Protein AF-A0A8J8D6A7-F1 (afdb_monomer)

Foldseek 3Di:
DDDDPVQWFKKKWWKFFADPPDTPDIDIDIDTDNDFDWDWDDDPRMITIIGTFDCVCPPVRVVVVVVVNSVVYD

Nearest PDB structures (foldseek):
  6oaz-assembly1_E  TM=6.959E-01  e=2.169E-01  Homo sapiens
  6e7k-assembly2_D  TM=6.888E-01  e=1.762E+00  Homo sapiens
  6iom-assembly1_A  TM=4.989E-01  e=4.591E+00  Homo sapiens
  1ywh-assembly2_G  TM=4.541E-01  e=4.591E+00  Homo sapiens
  5ta0-assembly2_B  TM=2.941E-01  e=6.193E+00  Bacteroides uniformis

Secondary structure (DSSP, 8-state):
-PPPPTTPEEEEEEEEEEETTEEEEEEEEEEEESS---EEEEETTEEEEEEE--GGGHHHHHHHHHHHHHHHH-

Solvent-accessible surface area (backbone atoms only — not comparable to full-atom values): 4439 Å² total; per-residue (Å²): 133,82,81,76,64,92,79,46,36,42,23,45,36,38,42,37,30,45,62,89,94,40,79,79,44,76,49,78,47,82,46,74,33,86,55,88,54,78,47,76,51,74,58,94,50,34,38,39,40,33,38,63,56,58,78,90,50,46,72,61,44,55,50,53,52,52,52,50,55,50,62,74,76,105

pLDDT: mean 91.54, std 7.86, range [57.56, 97.56]

Sequence (74 aa):
MSEPPEGAVPHLVGILELMGDRITGMEVEVVFHDMERRLTFRDDHRVYFLVPVNPLEGVEGAYLRLQEVLGEVV

Radius of gyration: 12.79 Å; Cα contacts (8 Å, |Δi|>4): 125; chains: 1; bounding box: 27×25×38 Å

Structure (mmCIF, N/CA/C/O backbone):
data_AF-A0A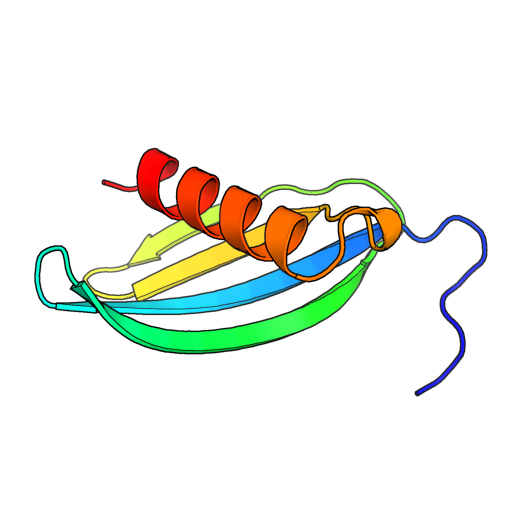8J8D6A7-F1
#
_entry.id   AF-A0A8J8D6A7-F1
#
loop_
_atom_site.group_PDB
_atom_site.id
_atom_site.type_symbol
_atom_site.label_atom_id
_atom_site.label_alt_id
_atom_site.label_comp_id
_atom_site.label_asym_id
_atom_site.label_entity_id
_atom_site.label_seq_id
_atom_site.pdbx_PDB_ins_code
_atom_site.Cartn_x
_atom_site.Cartn_y
_atom_site.Cartn_z
_atom_site.occupancy
_atom_site.B_iso_or_equiv
_atom_site.auth_seq_id
_atom_site.auth_comp_id
_atom_site.auth_asym_id
_atom_site.auth_atom_id
_atom_site.pdbx_PDB_model_num
ATOM 1 N N . MET A 1 1 ? 9.048 -15.997 -8.948 1.00 57.56 1 MET A N 1
ATOM 2 C CA . MET A 1 1 ? 8.039 -15.037 -9.436 1.00 57.56 1 MET A CA 1
ATOM 3 C C . MET A 1 1 ? 8.295 -14.831 -10.914 1.00 57.56 1 MET A C 1
ATOM 5 O O . MET A 1 1 ? 9.458 -14.721 -11.281 1.00 57.56 1 MET A O 1
ATOM 9 N N . SER A 1 2 ? 7.256 -14.889 -11.743 1.00 61.56 2 SER A N 1
ATOM 10 C CA . SER A 1 2 ? 7.340 -14.588 -13.177 1.00 61.56 2 SER A CA 1
ATOM 11 C C . SER A 1 2 ? 7.685 -13.110 -13.368 1.00 61.56 2 SER A C 1
ATOM 13 O O . SER A 1 2 ? 7.276 -12.292 -12.544 1.00 61.56 2 SER A O 1
ATOM 15 N N . GLU A 1 3 ? 8.434 -12.762 -14.414 1.00 71.38 3 GLU A N 1
ATOM 16 C CA . GLU A 1 3 ? 8.683 -11.354 -14.741 1.00 71.38 3 GLU A CA 1
ATOM 17 C C . GLU A 1 3 ? 7.351 -10.631 -15.007 1.00 71.38 3 GLU A C 1
ATOM 19 O O . GLU A 1 3 ? 6.448 -11.220 -15.617 1.00 71.38 3 GLU A O 1
ATOM 24 N N . PRO A 1 4 ? 7.184 -9.391 -14.515 1.00 76.81 4 PRO A N 1
ATOM 25 C CA . PRO A 1 4 ? 5.971 -8.631 -14.763 1.00 76.81 4 PRO A CA 1
ATOM 26 C C . PRO A 1 4 ? 5.842 -8.294 -16.258 1.00 76.81 4 PRO A C 1
ATOM 28 O O . PRO A 1 4 ? 6.857 -8.122 -16.936 1.00 76.81 4 PRO A O 1
ATOM 31 N N . PRO A 1 5 ? 4.610 -8.176 -16.786 1.00 79.44 5 PRO A N 1
ATOM 32 C CA . PRO A 1 5 ? 4.385 -7.738 -18.159 1.00 79.44 5 PRO A CA 1
ATOM 33 C C . PRO A 1 5 ? 5.050 -6.386 -18.444 1.00 79.44 5 PRO A C 1
ATOM 35 O O . PRO A 1 5 ? 5.127 -5.521 -17.568 1.00 79.44 5 PRO A O 1
ATOM 38 N N . GLU A 1 6 ? 5.488 -6.181 -19.685 1.00 80.25 6 GLU A N 1
ATOM 39 C CA . GLU A 1 6 ? 6.022 -4.892 -20.126 1.00 80.25 6 GLU A CA 1
ATOM 40 C C . GLU A 1 6 ? 4.968 -3.787 -19.924 1.00 80.25 6 GLU A C 1
ATOM 42 O O . GLU A 1 6 ? 3.819 -3.925 -20.343 1.00 80.25 6 GLU A O 1
ATOM 47 N N . GLY A 1 7 ? 5.349 -2.708 -19.234 1.00 83.31 7 GLY A N 1
ATOM 48 C CA . GLY A 1 7 ? 4.448 -1.602 -18.890 1.00 83.31 7 GLY A CA 1
ATOM 49 C C . GLY A 1 7 ? 3.570 -1.824 -17.654 1.00 83.31 7 GLY A C 1
ATOM 50 O O . GLY A 1 7 ? 2.750 -0.961 -17.347 1.00 83.31 7 GLY A O 1
ATOM 51 N N . ALA A 1 8 ? 3.728 -2.934 -16.927 1.00 91.19 8 ALA A N 1
ATOM 52 C CA . ALA A 1 8 ? 2.954 -3.156 -15.715 1.00 91.19 8 ALA A CA 1
ATOM 53 C C . ALA A 1 8 ? 3.350 -2.186 -14.589 1.00 91.19 8 ALA A C 1
ATOM 55 O O . ALA A 1 8 ? 4.528 -1.966 -14.302 1.00 91.19 8 ALA A O 1
ATOM 56 N N . VAL A 1 9 ? 2.341 -1.645 -13.915 1.00 94.69 9 VAL A N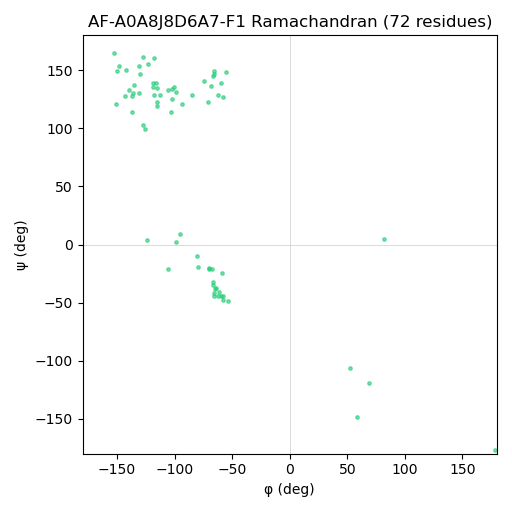 1
ATOM 57 C CA . VAL A 1 9 ? 2.488 -0.715 -12.800 1.00 94.69 9 VAL A CA 1
ATOM 58 C C . VAL A 1 9 ? 2.478 -1.505 -11.488 1.00 94.69 9 VAL A C 1
ATOM 60 O O . VAL A 1 9 ? 1.493 -2.196 -11.195 1.00 94.69 9 VAL A O 1
ATOM 63 N N . PRO A 1 10 ? 3.542 -1.429 -10.674 1.00 95.00 10 PRO A N 1
ATOM 64 C CA . PRO A 1 10 ? 3.573 -2.084 -9.378 1.00 95.00 10 PRO A CA 1
ATOM 65 C C . PRO A 1 10 ? 2.695 -1.335 -8.376 1.00 95.00 10 PRO A C 1
ATOM 67 O O . PRO A 1 10 ? 2.655 -0.106 -8.334 1.00 95.00 10 PRO A O 1
ATOM 70 N N . HIS A 1 11 ? 1.994 -2.102 -7.557 1.00 96.62 11 HIS A N 1
ATOM 71 C CA . HIS A 1 11 ? 1.123 -1.617 -6.503 1.00 96.62 11 HIS A CA 1
ATOM 72 C C . HIS A 1 11 ? 1.446 -2.342 -5.206 1.00 96.62 11 HIS A C 1
ATOM 74 O O . HIS A 1 11 ? 1.769 -3.531 -5.223 1.00 96.62 11 HIS A O 1
ATOM 80 N N . LEU A 1 12 ? 1.301 -1.642 -4.086 1.00 96.38 12 LEU A N 1
ATOM 81 C CA . LEU A 1 12 ? 1.157 -2.297 -2.796 1.00 96.38 12 LEU A CA 1
ATOM 82 C C . LEU A 1 12 ? -0.310 -2.649 -2.607 1.00 96.38 12 LEU A C 1
ATOM 84 O O . LEU A 1 12 ? -1.174 -1.782 -2.749 1.00 96.38 12 LEU A O 1
ATOM 88 N N . VAL A 1 13 ? -0.569 -3.904 -2.271 1.00 97.31 13 VAL A N 1
ATOM 89 C CA . VAL A 1 13 ? -1.876 -4.383 -1.828 1.00 97.31 13 VAL A CA 1
ATOM 90 C C . VAL A 1 13 ? -1.733 -4.922 -0.417 1.00 97.31 13 VAL A C 1
ATOM 92 O O . VAL A 1 13 ? -0.737 -5.576 -0.105 1.00 97.31 13 VAL A O 1
ATOM 95 N N . GLY A 1 14 ? -2.696 -4.640 0.450 1.00 97.31 14 GLY A N 1
ATOM 96 C CA . GLY A 1 14 ? -2.565 -5.093 1.821 1.00 97.31 14 GLY A CA 1
ATOM 97 C C . GLY A 1 14 ? -3.687 -4.703 2.756 1.00 97.31 14 GLY A C 1
ATOM 98 O O . GLY A 1 14 ? -4.693 -4.098 2.370 1.00 97.31 14 GLY A O 1
ATOM 99 N N . ILE A 1 15 ? -3.468 -5.086 4.010 1.00 97.56 15 ILE A N 1
ATOM 100 C CA . ILE A 1 15 ? -4.356 -4.848 5.140 1.00 97.56 15 ILE A CA 1
ATOM 101 C C . ILE A 1 15 ? -3.520 -4.280 6.287 1.00 97.56 15 ILE A C 1
ATOM 103 O O . ILE A 1 15 ? -2.483 -4.838 6.651 1.00 97.56 15 ILE A O 1
ATOM 107 N N . LEU A 1 16 ? -3.984 -3.179 6.872 1.00 96.25 16 LEU A N 1
ATOM 108 C CA . LEU A 1 16 ? -3.484 -2.647 8.137 1.00 96.25 16 LEU A CA 1
ATOM 109 C C . LEU A 1 16 ? -4.511 -2.932 9.231 1.00 96.25 16 LEU A C 1
ATOM 111 O O . LEU A 1 16 ? -5.695 -2.649 9.052 1.00 96.25 16 LEU A O 1
ATOM 115 N N . GLU A 1 17 ? -4.065 -3.448 10.371 1.00 96.69 17 GLU A N 1
ATOM 116 C CA . GLU A 1 17 ? -4.884 -3.567 11.579 1.00 96.69 17 GLU A CA 1
ATOM 117 C C . GLU A 1 17 ? -4.565 -2.412 12.531 1.00 96.69 17 GLU A C 1
ATOM 119 O O . GLU A 1 17 ? -3.395 -2.125 12.799 1.00 96.69 17 GLU A O 1
ATOM 124 N N . LEU A 1 18 ? -5.603 -1.750 13.039 1.00 94.50 18 LEU A N 1
ATOM 125 C CA . LEU A 1 18 ? -5.513 -0.566 13.886 1.00 94.50 18 LEU A CA 1
ATOM 126 C C . LEU A 1 18 ? -6.079 -0.835 15.283 1.00 94.50 18 LEU A C 1
ATOM 128 O O . LEU A 1 18 ? -7.153 -1.404 15.438 1.00 94.50 18 LEU A O 1
ATOM 132 N N . MET A 1 19 ? -5.413 -0.323 16.314 1.00 93.31 19 MET A N 1
ATOM 133 C CA . MET A 1 19 ? -5.963 -0.216 17.666 1.00 93.31 19 MET A CA 1
ATOM 134 C C . MET A 1 19 ? -5.851 1.238 18.123 1.00 93.31 19 MET A C 1
ATOM 136 O O . MET A 1 19 ? -4.784 1.693 18.536 1.00 93.31 19 MET A O 1
ATOM 140 N N . GLY A 1 20 ? -6.956 1.980 18.012 1.00 87.06 20 GLY A N 1
ATOM 141 C CA . GLY A 1 20 ? -6.934 3.437 18.133 1.00 87.06 20 GLY A CA 1
ATOM 142 C C . GLY A 1 20 ? -6.211 4.067 16.940 1.00 87.06 20 GLY A C 1
ATOM 143 O O . GLY A 1 20 ? -6.634 3.887 15.801 1.00 87.06 20 GLY A O 1
ATOM 144 N N . ASP A 1 21 ? -5.124 4.784 17.211 1.00 83.44 21 ASP A N 1
ATOM 145 C CA . ASP A 1 21 ? -4.251 5.452 16.236 1.00 83.44 21 ASP A CA 1
ATOM 146 C C . ASP A 1 21 ? -2.975 4.652 15.907 1.00 83.44 21 ASP A C 1
ATOM 148 O O . ASP A 1 21 ? -2.128 5.100 15.133 1.00 83.44 21 ASP A O 1
ATOM 152 N N . ARG A 1 22 ? -2.817 3.455 16.485 1.00 89.75 22 ARG A N 1
ATOM 153 C CA . ARG A 1 22 ? -1.646 2.597 16.277 1.00 89.75 22 ARG A CA 1
ATOM 154 C C . ARG A 1 22 ? -1.933 1.464 15.309 1.00 89.75 22 ARG A C 1
ATOM 156 O O . ARG A 1 22 ? -2.886 0.717 15.501 1.00 89.75 22 ARG A O 1
ATOM 163 N N . ILE A 1 23 ? -1.017 1.260 14.366 1.00 92.25 23 ILE A N 1
ATOM 164 C CA . ILE A 1 23 ? -0.944 0.029 13.574 1.00 92.25 23 ILE A CA 1
ATOM 165 C C . ILE A 1 23 ? -0.442 -1.104 14.477 1.00 92.25 23 ILE A C 1
ATOM 167 O O . ILE A 1 23 ? 0.634 -1.001 15.074 1.00 92.25 23 ILE A O 1
ATOM 171 N N . THR A 1 24 ? -1.222 -2.174 14.599 1.00 95.75 24 THR A N 1
ATOM 172 C CA . THR A 1 24 ? -0.883 -3.381 15.373 1.00 95.75 24 THR A CA 1
ATOM 173 C C . THR A 1 24 ? -0.517 -4.570 14.496 1.00 95.75 24 THR A C 1
ATOM 175 O O . THR A 1 24 ? 0.172 -5.472 14.965 1.00 95.75 24 THR A O 1
ATOM 178 N N . GLY A 1 25 ? -0.939 -4.556 13.233 1.00 95.81 25 GLY A N 1
ATOM 179 C CA . GLY A 1 25 ? -0.665 -5.599 12.253 1.00 95.81 25 GLY A CA 1
ATOM 180 C C . GLY A 1 25 ? -0.610 -5.014 10.849 1.00 95.81 25 GLY A C 1
ATOM 181 O O . GLY A 1 25 ? -1.249 -4.000 10.565 1.00 95.81 25 GLY A O 1
ATOM 182 N N . MET A 1 26 ? 0.193 -5.627 9.986 1.00 95.69 26 MET A N 1
ATOM 183 C CA . MET A 1 26 ? 0.358 -5.191 8.607 1.00 95.69 26 MET A CA 1
ATOM 184 C C . MET A 1 26 ? 0.707 -6.388 7.723 1.00 95.69 26 MET A C 1
ATOM 186 O O . MET A 1 26 ? 1.731 -7.038 7.930 1.00 95.69 26 MET A O 1
ATOM 190 N N . GLU A 1 27 ? -0.131 -6.630 6.722 1.00 96.75 27 GLU A N 1
ATOM 191 C CA . GLU A 1 27 ? 0.109 -7.576 5.634 1.00 96.75 27 GLU A CA 1
ATOM 192 C C . GLU A 1 27 ? 0.206 -6.778 4.337 1.00 96.75 27 GLU A C 1
ATOM 194 O O . GLU A 1 27 ? -0.709 -6.021 4.012 1.00 96.75 27 GLU A O 1
ATOM 199 N N . VAL A 1 28 ? 1.326 -6.903 3.620 1.00 95.12 28 VAL A N 1
ATOM 200 C CA . VAL A 1 28 ? 1.574 -6.154 2.381 1.00 95.12 28 VAL A CA 1
ATOM 201 C C . VAL A 1 28 ? 2.244 -7.052 1.363 1.00 95.12 28 VAL A C 1
ATOM 203 O O . VAL A 1 28 ? 3.246 -7.704 1.657 1.00 95.12 28 VAL A O 1
ATOM 206 N N . GLU A 1 29 ? 1.729 -7.012 0.145 1.00 95.50 29 GLU A N 1
ATOM 207 C CA . GLU A 1 29 ? 2.310 -7.660 -1.018 1.00 95.50 29 GLU A CA 1
ATOM 208 C C . GLU A 1 29 ? 2.474 -6.658 -2.161 1.00 95.50 29 GLU A C 1
ATOM 210 O O . 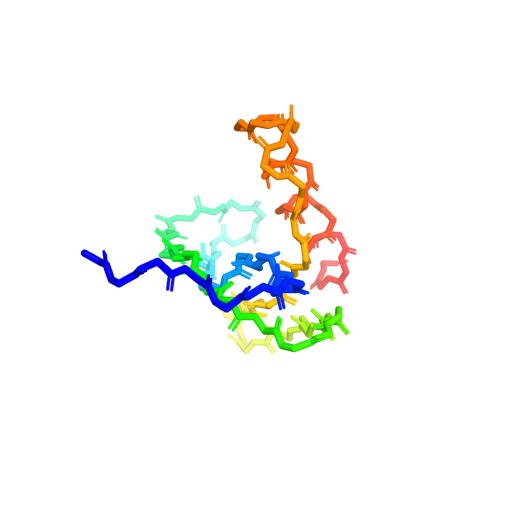GLU A 1 29 ? 1.852 -5.593 -2.190 1.00 95.50 29 GLU A O 1
ATOM 215 N N . VAL A 1 30 ? 3.327 -7.017 -3.121 1.00 93.69 30 VAL A N 1
ATOM 216 C CA . VAL A 1 30 ? 3.471 -6.277 -4.375 1.00 93.69 30 VAL A CA 1
ATOM 217 C C . VAL A 1 30 ? 2.735 -7.031 -5.469 1.00 93.69 30 VAL A C 1
ATOM 219 O O . VAL A 1 30 ? 3.025 -8.198 -5.731 1.00 93.69 30 VAL A O 1
ATOM 222 N N . VAL A 1 31 ? 1.825 -6.337 -6.145 1.00 94.62 31 VAL A N 1
ATOM 223 C CA . VAL A 1 31 ? 1.103 -6.845 -7.315 1.00 94.62 31 VAL A CA 1
ATOM 224 C C . VAL A 1 31 ? 1.316 -5.926 -8.510 1.00 94.62 31 VAL A C 1
ATOM 226 O O . VAL A 1 31 ? 1.620 -4.746 -8.360 1.00 94.62 31 VAL A O 1
ATOM 229 N N . PHE A 1 32 ? 1.169 -6.469 -9.715 1.00 94.19 32 PHE A N 1
ATOM 230 C CA . PHE A 1 32 ? 1.357 -5.732 -10.960 1.00 94.19 32 PHE A CA 1
ATOM 231 C C . PHE A 1 32 ? 0.020 -5.582 -11.683 1.00 94.19 32 PHE A C 1
ATOM 233 O O . PHE A 1 32 ? -0.676 -6.571 -11.911 1.00 94.19 32 PHE A O 1
ATOM 240 N N . HIS A 1 33 ? -0.320 -4.351 -12.056 1.00 93.06 33 HIS A N 1
ATOM 241 C CA . HIS A 1 33 ? -1.528 -4.025 -12.812 1.00 93.06 33 HIS A CA 1
ATOM 242 C C . HIS A 1 33 ? -1.186 -3.413 -14.169 1.00 93.06 33 HIS A C 1
ATOM 244 O O . HIS A 1 33 ? -0.093 -2.903 -14.385 1.00 93.06 33 HIS A O 1
ATOM 250 N N . ASP A 1 34 ? -2.149 -3.456 -15.082 1.00 92.44 34 ASP A N 1
ATOM 251 C CA . ASP A 1 34 ? -2.077 -2.854 -16.415 1.00 92.44 34 ASP A CA 1
ATOM 252 C C . ASP A 1 34 ? -2.110 -1.318 -16.398 1.00 92.44 34 ASP A C 1
ATOM 254 O O . ASP A 1 34 ? -1.693 -0.672 -17.355 1.00 92.44 34 ASP A O 1
ATOM 258 N N . MET A 1 35 ? -2.609 -0.732 -15.312 1.00 93.50 35 MET A N 1
ATOM 259 C CA . MET A 1 35 ? -2.728 0.708 -15.124 1.00 93.50 35 MET A CA 1
ATOM 260 C C . MET A 1 35 ? -2.682 1.076 -13.641 1.00 93.50 35 MET A C 1
ATOM 262 O O . MET A 1 35 ? -2.881 0.218 -12.779 1.00 93.50 35 MET A O 1
ATOM 266 N N . GLU A 1 36 ? -2.467 2.358 -13.347 1.00 94.50 36 GLU A N 1
ATOM 267 C CA . GLU A 1 36 ? -2.565 2.890 -11.987 1.00 94.50 36 GLU A CA 1
ATOM 268 C C . GLU A 1 36 ? -3.983 2.727 -11.428 1.00 94.50 36 GLU A C 1
ATOM 270 O O . GLU A 1 36 ? -4.975 3.121 -12.049 1.00 94.50 36 GLU A O 1
ATOM 275 N N . ARG A 1 37 ? -4.078 2.148 -10.231 1.00 94.31 37 ARG A N 1
ATOM 276 C CA . ARG A 1 37 ? -5.320 1.963 -9.483 1.00 94.31 37 ARG A CA 1
ATOM 277 C C . ARG A 1 37 ? -5.085 2.332 -8.028 1.00 94.31 37 ARG A C 1
ATOM 279 O O . ARG A 1 37 ? -4.154 1.843 -7.400 1.00 94.31 37 ARG A O 1
ATOM 286 N N . ARG A 1 38 ? 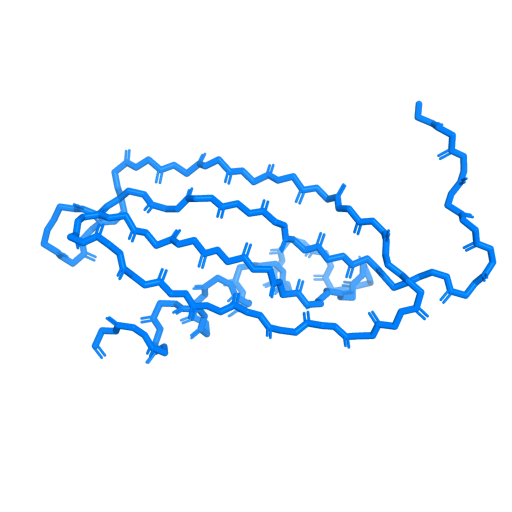-5.966 3.169 -7.483 1.00 96.19 38 ARG A N 1
ATOM 287 C CA . ARG A 1 38 ? -5.992 3.500 -6.057 1.00 96.19 38 ARG A CA 1
ATOM 288 C C . ARG A 1 38 ? -7.322 3.055 -5.463 1.00 96.19 38 ARG A C 1
ATOM 290 O O . ARG A 1 38 ? -8.376 3.393 -5.998 1.00 96.19 38 ARG A O 1
ATOM 297 N N . LEU A 1 39 ? -7.265 2.308 -4.370 1.00 95.50 39 LEU A N 1
ATOM 298 C CA . LEU A 1 39 ? -8.420 1.942 -3.565 1.00 95.50 39 LEU A CA 1
ATOM 299 C C . LEU A 1 39 ? -8.002 1.954 -2.102 1.00 95.50 39 LEU A C 1
ATOM 301 O O . LEU A 1 39 ? -7.047 1.275 -1.742 1.00 95.50 39 LEU A O 1
ATOM 305 N N . THR A 1 40 ? -8.758 2.663 -1.277 1.00 96.44 40 THR 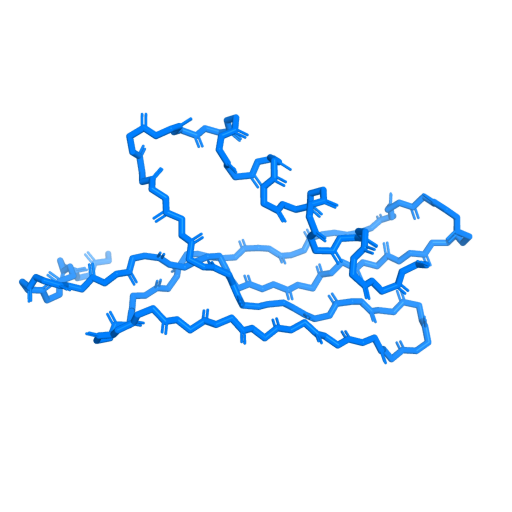A N 1
ATOM 306 C CA . THR A 1 40 ? -8.583 2.660 0.171 1.00 96.44 40 THR A CA 1
ATOM 307 C C . THR A 1 40 ? -9.961 2.575 0.805 1.00 96.44 40 THR A C 1
ATOM 309 O O . THR A 1 40 ? -10.848 3.355 0.457 1.00 96.44 40 THR A O 1
ATOM 312 N N . PHE A 1 41 ? -10.176 1.623 1.710 1.00 95.25 41 PHE A N 1
ATOM 313 C CA . PHE A 1 41 ? -11.403 1.580 2.500 1.00 95.25 41 PHE A CA 1
ATOM 314 C C . PHE A 1 41 ? -11.153 1.005 3.887 1.00 95.25 41 PHE A C 1
ATOM 316 O O . PHE A 1 41 ? -10.228 0.223 4.112 1.00 95.25 41 PHE A O 1
ATOM 323 N N . ARG A 1 42 ? -12.008 1.408 4.823 1.00 95.19 42 ARG A N 1
ATOM 324 C CA . ARG A 1 42 ? -11.939 1.010 6.222 1.00 95.19 42 ARG A CA 1
ATOM 325 C C . ARG A 1 42 ? -13.160 0.188 6.601 1.00 95.19 42 ARG A C 1
ATOM 327 O O . ARG A 1 42 ? -14.284 0.580 6.298 1.00 95.19 42 ARG A O 1
ATOM 334 N N . ASP A 1 43 ? -12.914 -0.910 7.299 1.00 95.38 43 ASP A N 1
ATOM 335 C CA . ASP A 1 43 ? -13.926 -1.738 7.947 1.00 95.38 43 ASP A CA 1
ATOM 336 C C . ASP A 1 43 ? -13.522 -1.924 9.413 1.00 95.38 43 ASP A C 1
ATOM 338 O O . ASP A 1 43 ? -12.581 -2.655 9.727 1.00 95.38 43 ASP A O 1
ATOM 342 N N . ASP A 1 44 ? -14.184 -1.180 10.301 1.00 94.31 44 ASP A N 1
ATOM 343 C CA . ASP A 1 44 ? -13.892 -1.131 11.737 1.00 94.31 44 ASP A CA 1
ATOM 344 C C . ASP A 1 44 ? -12.405 -0.829 12.046 1.00 94.31 44 ASP A C 1
ATOM 346 O O . ASP A 1 44 ? -11.930 0.304 11.867 1.00 94.31 44 ASP A O 1
ATOM 350 N N . HIS A 1 45 ? -11.659 -1.841 12.491 1.00 95.00 45 HIS A N 1
ATOM 351 C CA . HIS A 1 45 ? -10.248 -1.770 12.862 1.00 95.00 45 HIS A CA 1
ATOM 352 C C . HIS A 1 45 ? -9.299 -2.189 11.729 1.00 95.00 45 HIS A C 1
ATOM 354 O O . HIS A 1 45 ? -8.102 -2.338 11.960 1.00 95.00 45 HIS A O 1
ATOM 360 N N . ARG A 1 46 ? -9.805 -2.393 10.508 1.00 96.50 46 ARG A N 1
ATOM 361 C CA . ARG A 1 46 ? -9.017 -2.830 9.351 1.00 96.50 46 ARG A CA 1
ATOM 362 C C . ARG A 1 46 ? -9.058 -1.805 8.230 1.00 96.50 46 ARG A C 1
ATOM 364 O O . ARG A 1 46 ? -10.122 -1.300 7.880 1.00 96.50 46 ARG A O 1
ATOM 371 N N . VAL A 1 47 ? -7.899 -1.526 7.646 1.00 96.88 47 VAL A N 1
ATOM 372 C CA . VAL A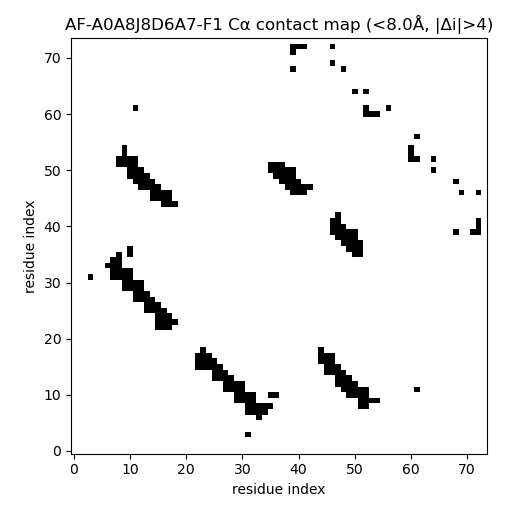 1 47 ? -7.748 -0.671 6.464 1.00 96.88 47 VAL A CA 1
ATOM 373 C C . VAL A 1 47 ? -7.230 -1.523 5.324 1.00 96.88 47 VAL A C 1
ATOM 375 O O . VAL A 1 47 ? -6.140 -2.079 5.412 1.00 96.88 47 VAL A O 1
ATOM 378 N N . TYR A 1 48 ? -8.008 -1.612 4.256 1.00 97.50 48 TYR A N 1
ATOM 379 C CA . TYR A 1 48 ? -7.645 -2.318 3.037 1.00 97.50 48 TYR A CA 1
ATOM 380 C C . TYR A 1 48 ? -7.180 -1.301 2.013 1.00 97.50 48 TYR A C 1
ATOM 382 O O . TYR A 1 48 ? -7.826 -0.262 1.830 1.00 97.50 48 TYR A O 1
ATOM 390 N N . PHE A 1 49 ? -6.082 -1.604 1.332 1.00 97.19 49 PHE A N 1
ATOM 391 C CA . PHE A 1 49 ? -5.519 -0.680 0.366 1.00 97.19 49 PHE A CA 1
ATOM 392 C C . PHE A 1 49 ? -4.958 -1.380 -0.870 1.00 97.19 49 PHE A C 1
ATOM 394 O O . PHE A 1 49 ? -4.478 -2.513 -0.822 1.00 97.19 49 PHE A O 1
ATOM 401 N N . LEU A 1 50 ? -5.017 -0.651 -1.979 1.00 97.38 50 LEU A N 1
ATOM 402 C CA . LEU A 1 50 ? -4.304 -0.891 -3.223 1.00 97.38 50 LEU A CA 1
ATOM 403 C C . LEU A 1 50 ? -3.786 0.466 -3.693 1.00 97.38 50 LEU A C 1
ATOM 405 O O . LEU A 1 50 ? -4.589 1.341 -4.013 1.00 97.38 50 LEU A O 1
ATOM 409 N N . VAL A 1 51 ? -2.470 0.660 -3.726 1.00 97.00 51 VAL A N 1
ATOM 410 C CA . VAL A 1 51 ? -1.866 1.945 -4.108 1.00 97.00 51 VAL A CA 1
ATOM 411 C C . VAL A 1 51 ? -0.694 1.746 -5.061 1.00 97.00 51 VAL A C 1
ATOM 413 O O . VAL A 1 51 ? 0.115 0.844 -4.830 1.00 97.00 51 VAL A O 1
ATOM 416 N N . PRO A 1 52 ? -0.569 2.562 -6.125 1.00 95.94 52 PRO A N 1
ATOM 417 C CA . PRO A 1 52 ? 0.569 2.473 -7.027 1.00 95.94 52 PRO A CA 1
ATOM 418 C C . PRO A 1 52 ? 1.847 2.885 -6.295 1.00 95.94 52 PRO A C 1
ATOM 420 O O . PRO A 1 52 ? 1.838 3.785 -5.449 1.00 95.94 52 PRO A O 1
ATOM 423 N N . VAL A 1 53 ? 2.956 2.239 -6.642 1.00 95.38 53 VAL A N 1
ATOM 424 C CA . VAL A 1 53 ? 4.282 2.555 -6.106 1.00 95.38 53 VAL A CA 1
ATOM 425 C C . VAL A 1 53 ? 5.308 2.699 -7.210 1.00 95.38 53 VAL A C 1
ATOM 427 O O . VAL A 1 53 ? 5.196 2.100 -8.274 1.00 95.38 53 VAL A O 1
ATOM 430 N N . ASN A 1 54 ? 6.348 3.478 -6.935 1.00 92.81 54 ASN A N 1
ATOM 431 C CA . ASN A 1 54 ? 7.525 3.554 -7.780 1.00 92.81 54 ASN A CA 1
ATOM 432 C C . ASN A 1 54 ? 8.662 2.750 -7.125 1.00 92.81 54 ASN A C 1
ATOM 434 O O . ASN A 1 54 ? 9.161 3.160 -6.076 1.00 92.81 54 ASN A O 1
ATOM 438 N N . PRO A 1 55 ? 9.126 1.639 -7.726 1.00 89.69 55 PRO A N 1
ATOM 439 C CA . PRO A 1 55 ? 10.210 0.838 -7.158 1.00 89.69 55 PRO A CA 1
ATOM 440 C C . PRO A 1 55 ? 11.518 1.616 -6.966 1.00 89.69 55 PRO A C 1
ATOM 442 O O . PRO A 1 55 ? 12.324 1.247 -6.114 1.00 89.69 55 PRO A O 1
ATOM 445 N N . LEU A 1 56 ? 11.733 2.697 -7.728 1.00 93.00 56 LEU A N 1
ATOM 446 C CA . LEU A 1 56 ? 12.923 3.547 -7.616 1.00 93.00 56 LEU A CA 1
ATOM 447 C C . LEU A 1 56 ? 12.948 4.377 -6.323 1.00 93.00 56 LEU A C 1
ATOM 449 O O . LEU A 1 56 ? 14.019 4.808 -5.909 1.00 93.00 56 LEU A O 1
ATOM 453 N N . GLU A 1 57 ? 11.798 4.581 -5.676 1.00 93.00 57 GLU A N 1
ATOM 454 C CA . GLU A 1 57 ? 11.694 5.264 -4.376 1.00 93.00 57 GLU A CA 1
ATOM 455 C C . GLU A 1 57 ? 12.037 4.331 -3.200 1.00 93.00 57 GLU A C 1
ATOM 457 O O . GLU A 1 57 ? 12.186 4.774 -2.060 1.00 93.00 57 GLU A O 1
ATOM 462 N N . GLY A 1 58 ? 12.172 3.027 -3.463 1.00 91.25 58 GLY A N 1
ATOM 463 C CA . GLY A 1 58 ? 12.517 2.028 -2.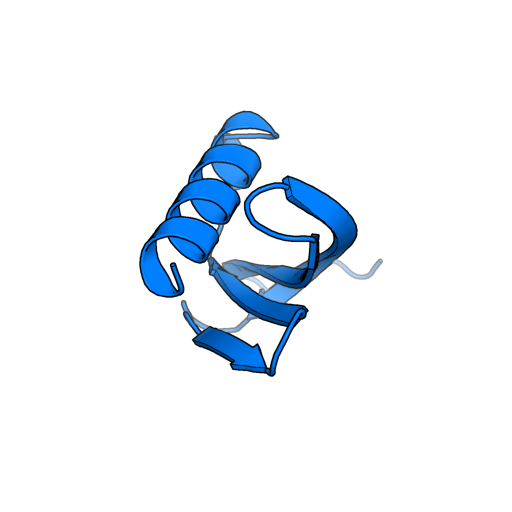461 1.00 91.25 58 GLY A CA 1
ATOM 464 C C . GLY A 1 58 ? 11.523 1.964 -1.296 1.00 91.25 58 GLY A C 1
ATOM 465 O O . GLY A 1 58 ? 10.321 2.185 -1.443 1.00 91.25 58 GLY A O 1
ATOM 466 N N . VAL A 1 59 ? 12.041 1.628 -0.113 1.00 91.12 59 VAL A N 1
ATOM 467 C CA . VAL A 1 59 ? 11.233 1.447 1.107 1.00 91.12 59 VAL A CA 1
ATOM 468 C C . VAL A 1 59 ? 10.601 2.761 1.576 1.00 91.12 59 VAL A C 1
ATOM 470 O O . VAL A 1 59 ? 9.501 2.753 2.121 1.00 91.12 59 VAL A O 1
ATOM 473 N N . GLU A 1 60 ? 11.268 3.892 1.347 1.00 93.81 60 GLU A N 1
ATOM 474 C CA . GLU A 1 60 ? 10.764 5.209 1.742 1.00 93.81 60 GLU A CA 1
ATOM 475 C C . GLU A 1 60 ? 9.501 5.585 0.960 1.00 93.81 60 GLU A C 1
ATOM 477 O O . GLU A 1 60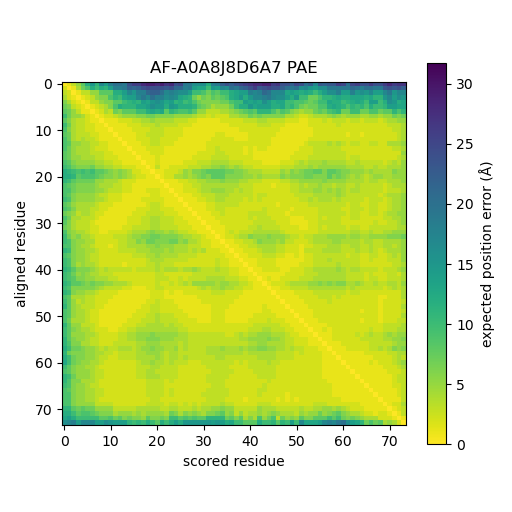 ? 8.510 5.991 1.566 1.00 93.81 60 GLU A O 1
ATOM 482 N N . GLY A 1 61 ? 9.486 5.354 -0.358 1.00 93.69 61 GLY A N 1
ATOM 483 C CA . GLY A 1 61 ? 8.284 5.555 -1.172 1.00 93.69 61 GLY A CA 1
ATOM 484 C C . GLY A 1 61 ? 7.108 4.710 -0.685 1.00 93.69 61 GLY A C 1
ATOM 485 O O . GLY A 1 61 ? 6.002 5.219 -0.512 1.00 93.69 61 GLY A O 1
ATOM 486 N N . ALA A 1 62 ? 7.355 3.434 -0.369 1.00 92.69 62 ALA A N 1
ATOM 487 C CA . ALA A 1 62 ? 6.333 2.556 0.201 1.00 92.69 62 ALA A CA 1
ATOM 488 C C . ALA A 1 62 ? 5.783 3.095 1.533 1.00 92.69 62 ALA A C 1
ATOM 490 O O . ALA A 1 62 ? 4.569 3.121 1.736 1.00 92.69 62 ALA A O 1
ATOM 491 N N . TYR A 1 63 ? 6.660 3.572 2.420 1.00 92.75 63 TYR A N 1
ATOM 492 C CA . TYR A 1 63 ? 6.263 4.149 3.702 1.00 92.75 63 TYR A CA 1
ATOM 493 C C . TYR A 1 63 ? 5.389 5.400 3.532 1.00 92.75 63 TYR A C 1
ATOM 495 O O . TYR A 1 63 ? 4.345 5.506 4.176 1.00 92.75 63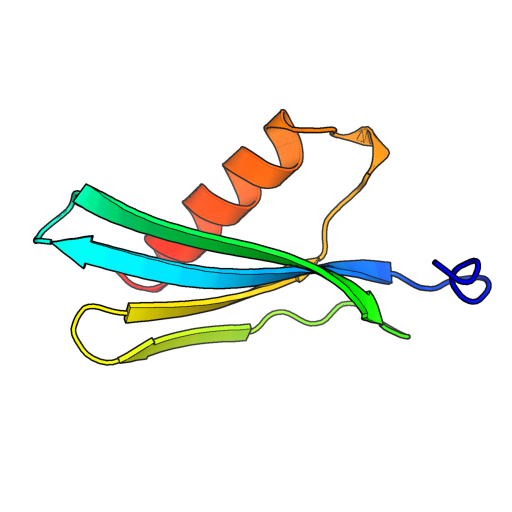 TYR A O 1
ATOM 503 N N . LEU A 1 64 ? 5.756 6.311 2.625 1.00 94.31 64 LEU A N 1
ATOM 504 C CA . LEU A 1 64 ? 4.961 7.507 2.326 1.00 94.31 64 LEU A CA 1
ATOM 505 C C . LEU A 1 64 ? 3.568 7.151 1.789 1.00 94.31 64 LEU A C 1
ATOM 507 O O . LEU A 1 64 ? 2.579 7.742 2.220 1.00 94.31 64 LEU A O 1
ATOM 511 N N . ARG A 1 65 ? 3.454 6.139 0.917 1.00 94.31 65 ARG A N 1
ATOM 512 C CA . ARG A 1 65 ? 2.142 5.678 0.429 1.00 94.31 65 ARG A CA 1
ATOM 513 C C . ARG A 1 65 ? 1.270 5.094 1.534 1.00 94.31 65 ARG A C 1
ATOM 515 O O . ARG A 1 65 ? 0.070 5.346 1.541 1.00 94.31 65 ARG A O 1
ATOM 522 N N . LEU A 1 66 ? 1.847 4.365 2.487 1.00 92.69 66 LEU A N 1
ATOM 523 C CA . LEU A 1 66 ? 1.096 3.869 3.644 1.00 92.69 66 LEU A CA 1
ATOM 524 C C . LEU A 1 66 ? 0.625 5.012 4.558 1.00 92.69 66 LEU A C 1
ATOM 526 O O . LEU A 1 66 ? -0.476 4.945 5.100 1.00 92.69 66 LEU A O 1
ATOM 530 N N . GLN A 1 67 ? 1.413 6.082 4.702 1.00 92.44 67 GLN A N 1
ATOM 531 C CA . GLN A 1 67 ? 0.975 7.283 5.422 1.00 92.44 67 GLN A CA 1
ATOM 532 C C . GLN A 1 67 ? -0.177 8.000 4.707 1.00 92.44 67 GLN A C 1
ATOM 534 O O . GLN A 1 67 ? -1.129 8.409 5.369 1.00 92.44 67 GLN A O 1
ATOM 539 N N . GLU A 1 68 ? -0.126 8.115 3.374 1.00 93.94 68 GLU A N 1
ATOM 540 C CA . GLU A 1 68 ? -1.243 8.638 2.572 1.00 93.94 68 GLU A CA 1
ATOM 541 C C . GLU A 1 68 ? -2.512 7.804 2.786 1.00 93.94 68 GLU A C 1
ATOM 543 O O . GLU A 1 68 ? -3.562 8.364 3.085 1.00 93.94 68 GLU A O 1
ATOM 548 N N . VAL A 1 69 ? -2.396 6.472 2.713 1.00 93.81 69 VAL A N 1
ATOM 549 C CA . VAL A 1 69 ? -3.499 5.530 2.965 1.00 93.81 69 VAL A CA 1
ATOM 550 C C . VAL A 1 69 ? -4.149 5.786 4.321 1.00 93.81 69 VAL A C 1
ATOM 552 O O . VAL A 1 69 ? -5.369 5.889 4.402 1.00 93.81 69 VAL A O 1
ATOM 555 N N . LEU A 1 70 ? -3.356 5.923 5.387 1.00 91.06 70 LEU A N 1
ATOM 556 C CA . LEU A 1 70 ? -3.884 6.205 6.724 1.00 91.06 70 LEU A CA 1
ATOM 557 C C . LEU A 1 70 ? -4.556 7.581 6.803 1.00 91.06 70 LEU A C 1
ATOM 559 O O . LEU A 1 70 ? -5.596 7.705 7.440 1.00 91.06 70 LEU A O 1
ATOM 563 N N . GLY A 1 71 ? -4.000 8.597 6.138 1.00 89.25 71 GLY A N 1
ATOM 564 C CA . GLY A 1 71 ? -4.585 9.939 6.085 1.00 89.25 71 GLY A CA 1
ATOM 565 C C . GLY A 1 71 ? -5.908 10.024 5.313 1.00 89.25 71 GLY A C 1
ATOM 566 O O . GLY A 1 71 ? -6.676 10.952 5.539 1.00 89.25 71 GLY A O 1
ATOM 567 N N . GLU A 1 72 ? -6.198 9.071 4.424 1.00 87.06 72 GLU A N 1
ATOM 568 C CA . GLU A 1 72 ? -7.467 9.002 3.682 1.00 87.06 72 GLU A CA 1
ATOM 569 C C . GLU A 1 72 ? -8.627 8.407 4.509 1.00 87.06 72 GLU A C 1
ATOM 571 O O . GLU A 1 72 ? -9.789 8.608 4.153 1.00 87.06 72 GLU A O 1
ATOM 576 N N . VAL A 1 73 ? -8.341 7.669 5.593 1.00 81.75 73 VAL A N 1
ATOM 577 C CA . VAL A 1 73 ? -9.347 6.892 6.359 1.00 81.75 73 VAL A CA 1
ATOM 578 C C . VAL A 1 73 ? -9.425 7.212 7.858 1.00 81.75 73 VAL A C 1
ATOM 580 O O . VAL A 1 73 ? -10.155 6.530 8.595 1.00 81.75 73 VAL A O 1
ATOM 583 N N . VAL A 1 74 ? -8.660 8.200 8.326 1.00 67.81 74 VAL A N 1
ATOM 584 C CA . VAL A 1 74 ? -8.642 8.682 9.719 1.00 67.81 74 VAL A CA 1
ATOM 585 C C . VAL A 1 74 ? -9.261 10.069 9.812 1.00 67.81 74 VAL A C 1
ATOM 587 O O . VAL A 1 74 ? -8.949 10.920 8.953 1.00 67.81 74 VAL A O 1
#

Mean predicted aligned error: 4.06 Å